Protein AF-A0A524J011-F1 (afdb_monomer_lite)

Structure (mmCIF, N/CA/C/O backbone):
data_AF-A0A524J011-F1
#
_entry.id   AF-A0A524J011-F1
#
loop_
_atom_site.group_PDB
_atom_site.id
_atom_site.type_symbol
_atom_site.label_atom_id
_atom_site.label_alt_id
_atom_site.label_comp_id
_atom_site.label_asym_id
_atom_site.label_entity_id
_atom_site.label_seq_id
_atom_site.pdbx_PDB_ins_code
_atom_site.Cartn_x
_atom_site.Cartn_y
_atom_site.Cartn_z
_atom_site.occupancy
_atom_site.B_iso_or_equiv
_atom_site.auth_seq_id
_atom_site.auth_comp_id
_atom_site.auth_asym_id
_atom_site.auth_atom_id
_atom_site.pdbx_PDB_model_num
ATOM 1 N N . MET A 1 1 ? -14.346 -3.017 13.793 1.00 56.84 1 MET A N 1
ATOM 2 C CA . MET A 1 1 ? -12.933 -2.753 13.410 1.00 56.84 1 MET A CA 1
ATOM 3 C C . MET A 1 1 ? -12.800 -1.664 12.340 1.00 56.84 1 MET A C 1
ATOM 5 O O . MET A 1 1 ? -12.019 -0.745 12.549 1.00 56.84 1 MET A O 1
ATOM 9 N N . ALA A 1 2 ? -13.599 -1.669 11.265 1.00 61.28 2 ALA A N 1
ATOM 10 C CA . ALA A 1 2 ? -13.646 -0.559 10.296 1.00 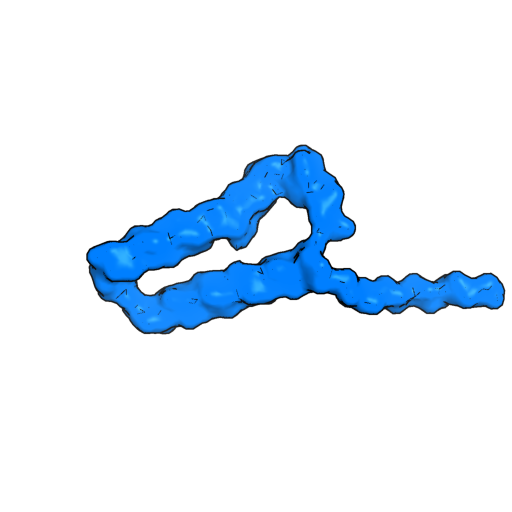61.28 2 ALA A CA 1
ATOM 11 C C . ALA A 1 2 ? -14.097 0.805 10.886 1.00 61.28 2 ALA A C 1
ATOM 13 O O . ALA A 1 2 ? -13.703 1.854 10.384 1.00 61.28 2 ALA A O 1
ATOM 14 N N . GLU A 1 3 ? -14.860 0.816 11.987 1.00 61.38 3 GLU A N 1
ATOM 15 C CA . GLU A 1 3 ? -15.270 2.053 12.685 1.00 61.38 3 GLU A CA 1
ATOM 16 C C . GLU A 1 3 ? -14.109 2.833 13.321 1.00 61.38 3 GLU A C 1
ATOM 18 O O . GLU A 1 3 ? -14.171 4.054 13.413 1.00 61.38 3 GLU A O 1
ATOM 23 N N . GLY A 1 4 ? -13.009 2.174 13.704 1.00 65.31 4 GLY A N 1
ATOM 24 C CA . GLY A 1 4 ? -11.815 2.886 14.184 1.00 65.31 4 GLY A CA 1
ATOM 25 C C . GLY A 1 4 ? -11.106 3.658 13.062 1.00 65.31 4 GLY A C 1
ATOM 26 O O . GLY A 1 4 ? -10.545 4.729 13.285 1.00 65.31 4 GLY A O 1
ATOM 27 N N . LEU A 1 5 ? -11.186 3.147 11.829 1.00 66.19 5 LEU A N 1
ATOM 28 C CA . LEU A 1 5 ? -10.671 3.802 10.624 1.00 66.19 5 LEU A CA 1
ATOM 29 C C . LEU A 1 5 ? -11.535 4.991 10.190 1.00 66.19 5 LEU A C 1
ATOM 31 O O .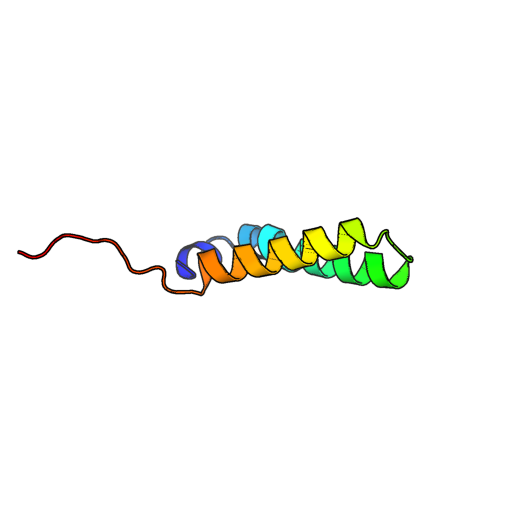 LEU A 1 5 ? -10.995 5.981 9.699 1.00 66.19 5 LEU A O 1
ATOM 35 N N . SER A 1 6 ? -12.857 4.923 10.382 1.00 67.31 6 SER A N 1
ATOM 36 C CA . SER A 1 6 ? -13.756 6.034 10.035 1.00 67.31 6 SER A CA 1
ATOM 37 C C . SER A 1 6 ? -13.591 7.236 10.969 1.00 67.31 6 SER A C 1
ATOM 39 O O . SER A 1 6 ? -13.730 8.374 10.524 1.00 67.31 6 SER A O 1
ATOM 41 N N . GLN A 1 7 ? -13.223 7.005 12.233 1.00 78.75 7 GLN A N 1
ATOM 42 C CA . GLN A 1 7 ? -12.911 8.068 13.198 1.00 78.75 7 GLN A CA 1
ATOM 43 C C . GLN A 1 7 ? -11.532 8.706 12.974 1.00 78.75 7 GLN A C 1
ATOM 45 O O . GLN A 1 7 ? -11.306 9.854 13.358 1.00 78.75 7 GLN A O 1
ATOM 50 N N . HIS A 1 8 ? -10.614 7.991 12.318 1.00 81.75 8 HIS A N 1
ATOM 51 C CA . HIS A 1 8 ? -9.248 8.443 12.071 1.00 81.75 8 HIS A CA 1
ATOM 52 C C . HIS A 1 8 ? -8.909 8.372 10.577 1.00 81.75 8 HIS A C 1
ATOM 54 O O . HIS A 1 8 ? -8.167 7.484 10.145 1.00 81.75 8 HIS A O 1
ATOM 60 N N . PRO A 1 9 ? -9.386 9.342 9.772 1.00 81.12 9 PRO A N 1
ATOM 61 C CA . PRO A 1 9 ? -9.217 9.323 8.319 1.00 81.12 9 PRO A CA 1
ATOM 62 C C . PRO A 1 9 ? -7.745 9.272 7.893 1.00 81.12 9 PRO A C 1
ATOM 64 O O . PRO A 1 9 ? -7.415 8.674 6.871 1.00 81.12 9 PRO A O 1
ATOM 67 N N . ILE A 1 10 ? -6.841 9.832 8.703 1.00 88.75 10 ILE A N 1
ATOM 68 C CA . ILE A 1 10 ? -5.400 9.780 8.446 1.00 88.75 10 ILE A CA 1
ATOM 69 C C . ILE A 1 10 ? -4.842 8.350 8.459 1.00 88.75 10 ILE A C 1
ATOM 71 O O . ILE A 1 10 ? -3.972 8.036 7.650 1.00 88.75 10 ILE A O 1
ATOM 75 N N . LEU A 1 11 ? -5.370 7.465 9.312 1.00 85.69 11 LEU A N 1
ATOM 76 C CA . LEU A 1 11 ? -4.962 6.060 9.338 1.00 85.69 11 LEU A CA 1
ATOM 77 C C . LEU A 1 11 ? -5.391 5.360 8.050 1.00 85.69 11 LEU A C 1
ATOM 79 O O . LEU A 1 11 ? -4.605 4.625 7.470 1.00 85.69 11 LEU A O 1
ATOM 83 N N . SER A 1 12 ? -6.581 5.667 7.529 1.00 86.38 12 SER A N 1
ATOM 84 C CA . SER A 1 12 ? -7.040 5.121 6.246 1.00 86.38 12 SER A CA 1
ATOM 85 C C . SER A 1 12 ? -6.128 5.538 5.090 1.00 86.38 12 SER A C 1
ATOM 87 O O . SER A 1 12 ? -5.708 4.708 4.277 1.00 86.38 12 SER A O 1
ATOM 89 N N . TYR A 1 13 ? -5.735 6.815 5.063 1.00 89.50 13 TYR A N 1
ATOM 90 C CA . TYR A 1 13 ? -4.791 7.316 4.070 1.00 89.50 13 TYR A CA 1
ATOM 91 C C . TYR A 1 13 ? -3.418 6.657 4.178 1.00 89.50 13 TYR A C 1
ATOM 93 O O . TYR A 1 13 ? -2.868 6.270 3.155 1.00 89.50 13 TYR A O 1
ATOM 101 N N . LEU A 1 14 ? -2.863 6.491 5.377 1.00 90.44 14 LEU A N 1
ATOM 102 C CA . LEU A 1 14 ? -1.544 5.876 5.541 1.00 90.44 14 LEU A CA 1
ATOM 103 C C . LEU A 1 14 ? -1.556 4.367 5.274 1.00 90.44 14 LEU A C 1
ATOM 105 O O . LEU A 1 14 ? -0.604 3.840 4.706 1.00 90.44 14 LEU A O 1
ATOM 109 N N . THR A 1 15 ? -2.624 3.672 5.660 1.00 90.44 15 THR A N 1
ATOM 110 C CA . THR A 1 15 ? -2.723 2.216 5.531 1.00 90.44 15 THR A CA 1
ATOM 111 C C . THR A 1 15 ? -3.072 1.772 4.112 1.00 90.44 15 THR A C 1
ATOM 113 O O . THR A 1 15 ? -2.540 0.756 3.666 1.00 90.44 15 THR A O 1
ATOM 116 N N . PHE A 1 16 ? -3.927 2.513 3.398 1.00 91.44 16 PHE A N 1
ATOM 117 C CA . PHE A 1 16 ? -4.413 2.126 2.067 1.00 91.44 16 PHE A CA 1
ATOM 118 C C . PHE A 1 16 ? -4.058 3.142 0.979 1.00 91.44 16 PHE A C 1
ATOM 120 O O . PHE A 1 16 ? -3.511 2.767 -0.056 1.00 91.44 16 PHE A O 1
ATOM 127 N N . GLY A 1 17 ? -4.331 4.430 1.208 1.00 92.81 17 GLY A N 1
ATOM 128 C CA . GLY A 1 17 ? -4.163 5.473 0.188 1.00 92.81 17 GLY A CA 1
ATOM 129 C C . GLY A 1 17 ? -2.714 5.651 -0.276 1.00 92.81 17 GLY A C 1
ATOM 130 O O . GLY A 1 17 ? -2.423 5.562 -1.466 1.00 92.81 17 GLY A O 1
ATOM 131 N N . LEU A 1 18 ? -1.791 5.863 0.661 1.00 93.06 18 LEU A N 1
ATOM 132 C CA . LEU A 1 18 ? -0.374 6.071 0.384 1.00 93.06 18 LEU A CA 1
ATOM 133 C C . LEU A 1 18 ? 0.260 4.836 -0.285 1.00 93.06 18 LEU A C 1
ATOM 135 O O . LEU A 1 18 ? 0.897 5.014 -1.323 1.00 93.06 18 LEU A O 1
ATOM 139 N N . PRO A 1 19 ? 0.054 3.595 0.201 1.00 93.69 19 PRO A N 1
ATOM 140 C CA . PRO A 1 19 ? 0.540 2.405 -0.493 1.00 93.69 19 PRO A CA 1
ATOM 141 C C . PRO A 1 19 ? -0.007 2.256 -1.915 1.00 93.69 19 PRO A C 1
ATOM 143 O O . PRO A 1 19 ? 0.749 1.872 -2.801 1.00 93.69 19 PRO A O 1
ATOM 146 N N . LEU A 1 20 ? -1.275 2.601 -2.171 1.00 94.88 20 LEU A N 1
ATOM 147 C CA . LEU A 1 20 ? -1.844 2.575 -3.525 1.00 94.88 20 LEU A CA 1
ATOM 148 C C . LEU A 1 20 ? -1.189 3.603 -4.454 1.00 94.88 20 LEU A C 1
ATOM 150 O O . LEU A 1 20 ? -0.872 3.279 -5.598 1.00 94.88 20 LEU A O 1
ATOM 154 N N . ILE A 1 21 ? -0.945 4.823 -3.966 1.00 94.44 21 ILE A N 1
ATOM 155 C CA . ILE A 1 21 ? -0.241 5.861 -4.731 1.00 94.44 21 ILE A CA 1
ATOM 156 C C . ILE A 1 21 ? 1.185 5.401 -5.047 1.00 94.44 21 ILE A C 1
ATOM 158 O O . ILE A 1 21 ? 1.618 5.479 -6.195 1.00 94.44 21 ILE A O 1
ATOM 162 N N . LEU A 1 22 ? 1.898 4.872 -4.050 1.00 92.00 22 LEU A N 1
ATOM 163 C CA . LEU A 1 22 ? 3.254 4.355 -4.227 1.00 92.00 22 LEU A CA 1
ATOM 164 C C . LEU A 1 22 ? 3.294 3.156 -5.178 1.00 92.00 22 LEU A C 1
ATOM 166 O O . LEU A 1 22 ? 4.226 3.055 -5.971 1.00 92.00 22 LEU A O 1
ATOM 170 N N . LEU A 1 23 ? 2.280 2.288 -5.158 1.00 92.88 23 LEU A N 1
ATOM 171 C CA . LEU A 1 23 ? 2.154 1.180 -6.103 1.00 92.88 23 LEU A CA 1
ATOM 172 C C . LEU A 1 23 ? 1.991 1.698 -7.535 1.00 92.88 23 LEU A C 1
ATOM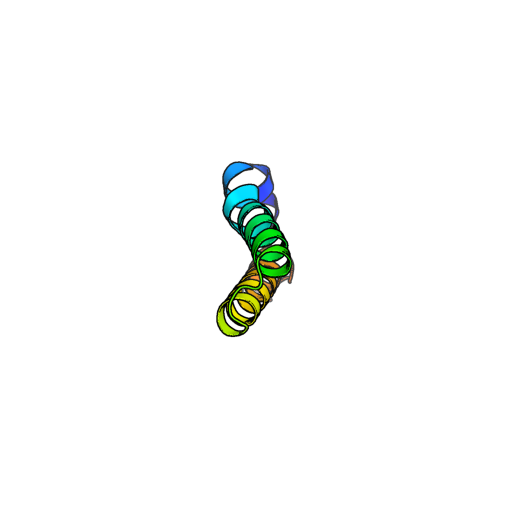 174 O O . LEU A 1 23 ? 2.725 1.275 -8.426 1.00 92.88 23 LEU A O 1
ATOM 178 N N . ALA A 1 24 ? 1.071 2.641 -7.750 1.00 93.94 24 ALA A N 1
ATOM 179 C CA . ALA A 1 24 ? 0.830 3.239 -9.060 1.00 93.94 24 ALA A CA 1
ATOM 180 C C . ALA A 1 24 ? 2.080 3.955 -9.593 1.00 93.94 24 ALA A C 1
ATOM 182 O O . ALA A 1 24 ? 2.476 3.740 -10.739 1.00 93.94 24 ALA A O 1
ATOM 183 N N . MET A 1 25 ? 2.751 4.744 -8.748 1.00 93.81 25 MET A N 1
ATOM 184 C CA . MET A 1 25 ? 4.027 5.369 -9.095 1.00 93.81 25 MET A CA 1
ATOM 185 C C . MET A 1 25 ? 5.091 4.317 -9.408 1.00 93.81 25 MET A C 1
ATOM 187 O O . MET A 1 25 ? 5.784 4.431 -10.413 1.00 93.81 25 MET A O 1
ATOM 191 N N . GLY A 1 26 ? 5.195 3.267 -8.595 1.00 92.50 26 GLY A N 1
ATOM 192 C CA . GLY A 1 26 ? 6.139 2.184 -8.822 1.00 92.50 26 GLY A CA 1
ATOM 193 C C . GLY A 1 26 ? 5.935 1.518 -10.182 1.00 92.50 26 GLY A C 1
ATOM 194 O O . GLY A 1 26 ? 6.912 1.273 -10.881 1.00 92.50 26 GLY A O 1
ATOM 195 N N . ILE A 1 27 ? 4.686 1.285 -10.593 1.00 92.69 27 ILE A N 1
ATOM 196 C CA . ILE A 1 27 ? 4.359 0.715 -11.908 1.00 92.69 27 ILE A CA 1
ATOM 197 C C . ILE A 1 27 ? 4.819 1.653 -13.030 1.00 92.69 27 ILE A C 1
ATOM 199 O O . ILE A 1 27 ? 5.451 1.200 -13.982 1.00 92.69 27 ILE A O 1
ATOM 203 N N . ILE A 1 28 ? 4.552 2.956 -12.904 1.00 95.25 28 ILE A N 1
ATOM 204 C CA . ILE A 1 28 ? 4.922 3.963 -13.912 1.00 95.25 28 ILE A CA 1
ATOM 205 C C . ILE A 1 28 ? 6.446 4.091 -14.046 1.00 95.25 28 ILE A C 1
ATOM 207 O O . ILE A 1 28 ? 6.962 4.177 -15.157 1.00 95.25 28 ILE A O 1
ATOM 211 N N . PHE A 1 29 ? 7.170 4.095 -12.927 1.00 94.00 29 PHE A N 1
ATOM 212 C CA . PHE A 1 29 ? 8.619 4.311 -12.898 1.00 94.00 29 PHE A CA 1
ATOM 213 C C . PHE A 1 29 ? 9.444 3.017 -12.981 1.00 94.00 29 PHE A C 1
ATOM 215 O O . PHE A 1 29 ? 10.668 3.073 -12.884 1.00 94.00 29 PHE A O 1
ATOM 222 N N . GLY A 1 30 ? 8.806 1.856 -13.167 1.00 91.62 30 GLY A N 1
ATOM 223 C CA . GLY A 1 30 ? 9.504 0.575 -13.300 1.00 91.62 30 GLY A CA 1
ATOM 224 C C . GLY A 1 30 ? 10.220 0.136 -12.019 1.00 91.62 30 GLY A C 1
ATOM 225 O O . GLY A 1 30 ? 11.369 -0.301 -12.062 1.00 91.62 30 GLY A O 1
ATOM 226 N N . ALA A 1 31 ? 9.558 0.277 -10.869 1.00 89.00 31 ALA A N 1
ATOM 227 C CA . ALA A 1 31 ? 10.082 -0.158 -9.581 1.00 89.00 31 ALA A CA 1
ATOM 228 C C . ALA A 1 31 ? 10.351 -1.673 -9.537 1.00 89.00 31 ALA A C 1
ATOM 230 O O . ALA A 1 31 ? 9.832 -2.466 -10.323 1.00 89.00 31 ALA A O 1
ATOM 231 N N . ASN A 1 32 ? 11.184 -2.079 -8.579 1.00 92.69 32 ASN A N 1
ATOM 232 C CA . ASN A 1 32 ? 11.562 -3.475 -8.406 1.00 92.69 32 ASN A CA 1
ATOM 233 C C . ASN A 1 32 ? 10.332 -4.350 -8.097 1.00 92.69 32 ASN A C 1
ATOM 235 O O . ASN A 1 32 ? 9.515 -4.000 -7.246 1.00 92.69 32 ASN A O 1
ATOM 239 N N . VAL A 1 33 ? 10.259 -5.529 -8.721 1.00 91.12 33 VAL A N 1
ATOM 240 C CA . VAL A 1 33 ? 9.226 -6.551 -8.476 1.00 91.12 33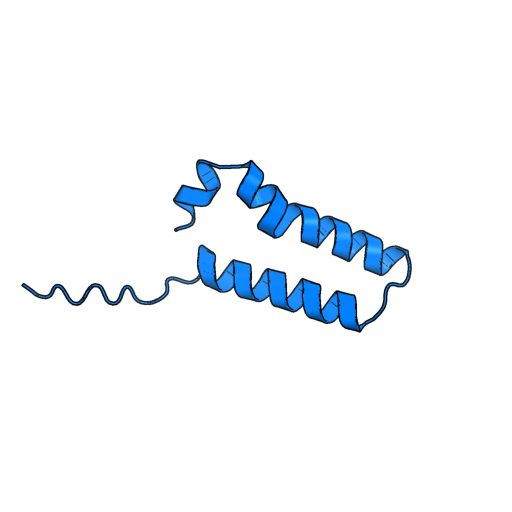 VAL A CA 1
ATOM 241 C C . VAL A 1 33 ? 9.049 -6.862 -6.989 1.00 91.12 33 VAL A C 1
ATOM 243 O O . VAL A 1 33 ? 7.926 -7.051 -6.527 1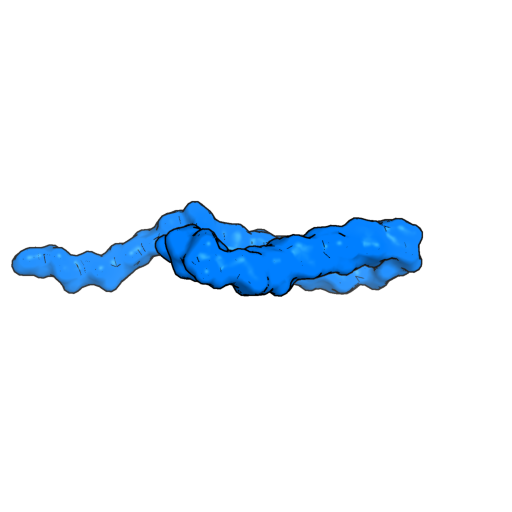.00 91.12 33 VAL A O 1
ATOM 246 N N . PHE A 1 34 ? 10.132 -6.848 -6.213 1.00 93.38 34 PHE A N 1
ATOM 247 C CA . PHE A 1 34 ? 10.077 -7.059 -4.771 1.00 93.38 34 PHE A CA 1
ATOM 248 C C . PHE A 1 34 ? 9.228 -6.003 -4.044 1.00 93.38 34 PHE A C 1
ATOM 250 O O . PHE A 1 34 ? 8.461 -6.346 -3.145 1.00 93.38 34 PHE A O 1
ATOM 257 N N . LEU A 1 35 ? 9.300 -4.735 -4.468 1.00 89.44 35 LEU A N 1
ATOM 258 C CA . LEU A 1 35 ? 8.470 -3.665 -3.909 1.00 89.44 35 LEU A CA 1
ATOM 259 C C . LEU A 1 35 ? 6.993 -3.894 -4.234 1.00 89.44 35 LEU A C 1
ATOM 261 O O . LEU A 1 35 ? 6.158 -3.746 -3.349 1.00 89.44 35 LEU A O 1
ATOM 265 N N . PHE A 1 36 ? 6.670 -4.336 -5.453 1.00 92.75 36 PHE A N 1
ATOM 266 C CA . PHE A 1 36 ? 5.287 -4.663 -5.812 1.00 92.75 36 PHE A CA 1
ATOM 267 C C . PHE A 1 36 ? 4.718 -5.786 -4.952 1.00 92.75 36 PHE A C 1
ATOM 269 O O . PHE A 1 36 ? 3.607 -5.657 -4.440 1.00 92.75 36 PHE A O 1
ATOM 276 N N . ILE A 1 37 ? 5.486 -6.858 -4.749 1.00 94.38 37 ILE A N 1
ATOM 277 C CA . ILE A 1 37 ? 5.063 -7.984 -3.911 1.00 94.38 37 ILE A CA 1
ATOM 278 C C . ILE A 1 37 ? 4.792 -7.504 -2.484 1.00 94.38 37 ILE A C 1
ATOM 280 O O . ILE A 1 37 ? 3.724 -7.783 -1.946 1.00 94.38 37 ILE A O 1
ATOM 284 N N . ILE A 1 38 ? 5.712 -6.738 -1.890 1.00 94.50 38 ILE A N 1
ATOM 285 C CA . ILE A 1 38 ? 5.538 -6.214 -0.529 1.00 94.50 38 ILE A CA 1
ATOM 286 C C . ILE A 1 38 ? 4.291 -5.339 -0.433 1.00 94.50 38 ILE A C 1
ATOM 288 O O . ILE A 1 38 ? 3.502 -5.506 0.495 1.00 94.50 38 ILE A O 1
ATOM 292 N N . THR A 1 39 ? 4.085 -4.423 -1.379 1.00 94.19 39 THR A N 1
ATOM 293 C CA . THR A 1 39 ? 2.936 -3.514 -1.342 1.00 94.19 39 THR A CA 1
ATOM 294 C C . THR A 1 39 ? 1.611 -4.260 -1.507 1.00 94.19 39 THR A C 1
ATOM 296 O O . THR A 1 39 ? 0.651 -3.957 -0.802 1.00 94.19 39 THR A O 1
ATOM 299 N N . ILE A 1 40 ? 1.551 -5.271 -2.377 1.00 94.31 40 ILE A N 1
ATOM 300 C CA . ILE A 1 40 ? 0.355 -6.108 -2.545 1.00 94.31 40 ILE A CA 1
ATOM 301 C C . ILE A 1 40 ? 0.076 -6.918 -1.275 1.00 94.31 40 ILE A C 1
ATOM 303 O O . ILE A 1 40 ? -1.062 -6.950 -0.809 1.00 94.31 40 ILE A O 1
ATOM 307 N N . VAL A 1 41 ? 1.105 -7.534 -0.684 1.00 95.69 41 VAL A N 1
ATOM 308 C CA . VAL A 1 41 ? 0.974 -8.287 0.572 1.00 95.69 41 VAL A CA 1
ATOM 309 C C . VAL A 1 41 ? 0.500 -7.374 1.699 1.00 95.69 41 VAL A C 1
ATOM 311 O O . VAL A 1 41 ? -0.425 -7.735 2.420 1.00 95.69 41 VAL A O 1
ATOM 314 N N . TRP A 1 42 ? 1.067 -6.172 1.817 1.00 95.00 42 TRP A N 1
ATOM 315 C CA . TRP A 1 42 ? 0.636 -5.171 2.791 1.00 95.00 42 TRP A CA 1
ATOM 316 C C . TRP A 1 42 ? -0.852 -4.839 2.650 1.00 95.00 42 TRP A C 1
ATOM 318 O O . TRP A 1 42 ? -1.592 -4.907 3.629 1.00 95.00 42 TRP A O 1
ATOM 328 N N . LEU A 1 43 ? -1.304 -4.523 1.431 1.00 94.44 43 LEU A N 1
ATOM 329 C CA . LEU A 1 43 ? -2.709 -4.207 1.159 1.00 94.44 43 LEU A CA 1
ATOM 330 C C . LEU A 1 43 ? -3.629 -5.393 1.477 1.00 94.44 43 LEU A C 1
ATOM 332 O O . LEU A 1 43 ? -4.692 -5.198 2.064 1.00 94.44 43 LEU A O 1
ATOM 336 N N . GLY A 1 44 ? -3.208 -6.617 1.148 1.00 93.44 44 GLY A N 1
ATOM 337 C CA . GLY A 1 44 ? -3.948 -7.837 1.467 1.00 93.44 44 GLY A CA 1
ATOM 338 C C . GLY A 1 44 ? -4.075 -8.081 2.972 1.00 93.44 44 GLY A C 1
ATOM 339 O O . GLY A 1 44 ? -5.172 -8.336 3.463 1.00 93.44 44 GLY A O 1
ATOM 340 N N . VAL A 1 45 ? -2.977 -7.948 3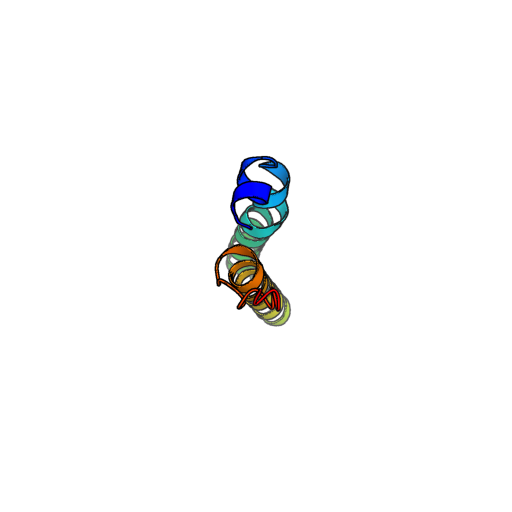.721 1.00 92.69 45 VAL A N 1
ATOM 341 C CA . VAL A 1 45 ? -2.967 -8.101 5.185 1.00 92.69 45 VAL A CA 1
ATOM 342 C C . VAL A 1 45 ? -3.808 -7.016 5.853 1.00 92.69 45 VAL A C 1
ATOM 344 O O . VAL A 1 45 ? -4.638 -7.328 6.703 1.00 92.69 45 VAL A O 1
ATOM 347 N N . ALA A 1 46 ? -3.660 -5.755 5.439 1.00 89.81 46 ALA A N 1
ATOM 348 C CA . ALA A 1 46 ? -4.482 -4.662 5.946 1.00 89.81 46 ALA A CA 1
ATOM 349 C C . ALA A 1 46 ? -5.973 -4.923 5.684 1.00 89.81 46 ALA A C 1
ATOM 351 O O . ALA A 1 46 ? -6.804 -4.734 6.571 1.00 89.81 46 ALA A O 1
ATOM 352 N N . PHE A 1 47 ? -6.320 -5.427 4.498 1.00 88.94 47 PHE A N 1
ATOM 353 C CA . PHE A 1 47 ? -7.695 -5.796 4.192 1.00 88.94 47 PHE A CA 1
ATOM 354 C C . PHE A 1 47 ? -8.211 -6.917 5.106 1.00 88.94 47 PHE A C 1
ATOM 356 O O . PHE A 1 47 ? -9.302 -6.792 5.661 1.00 88.94 47 PHE A O 1
ATOM 363 N N . MET A 1 48 ? -7.417 -7.971 5.327 1.00 89.06 48 MET A N 1
ATOM 364 C CA . MET A 1 48 ? -7.785 -9.049 6.252 1.00 89.06 48 MET A CA 1
ATOM 365 C C . MET A 1 48 ? -8.011 -8.536 7.675 1.00 89.06 48 MET A C 1
ATOM 367 O O . MET A 1 48 ? -9.009 -8.881 8.289 1.00 89.06 48 MET A O 1
ATOM 371 N N . ILE A 1 49 ? -7.128 -7.686 8.193 1.00 86.31 49 ILE A N 1
ATOM 372 C CA . ILE A 1 49 ? -7.239 -7.178 9.567 1.00 86.31 49 ILE A CA 1
ATOM 373 C C . ILE A 1 49 ? -8.488 -6.308 9.749 1.00 86.31 49 ILE A C 1
ATOM 375 O O . ILE A 1 49 ? -9.166 -6.404 10.768 1.00 86.31 49 ILE A O 1
ATOM 379 N N . PHE A 1 50 ? -8.792 -5.434 8.787 1.00 82.81 50 PHE A N 1
ATOM 380 C CA . PHE A 1 50 ? -9.832 -4.420 8.978 1.00 82.81 50 PHE A CA 1
ATOM 381 C C . PHE A 1 50 ? -11.217 -4.826 8.475 1.00 82.81 50 PHE A C 1
ATOM 383 O O . PHE A 1 50 ? -12.214 -4.316 8.997 1.00 82.81 50 PHE A O 1
ATOM 390 N N . PHE A 1 51 ? -11.287 -5.709 7.477 1.00 81.75 51 PHE A N 1
ATOM 391 C CA . PHE A 1 51 ? -12.531 -6.037 6.776 1.00 81.75 51 PHE A CA 1
ATOM 392 C C . PHE A 1 51 ? -12.921 -7.509 6.843 1.00 81.75 51 PHE A C 1
ATOM 394 O O . PHE A 1 51 ? -14.101 -7.808 6.665 1.00 81.75 51 PHE A O 1
ATOM 401 N N . VAL A 1 52 ? -11.989 -8.429 7.114 1.00 82.25 52 VAL A N 1
ATOM 402 C CA . VAL A 1 52 ? -12.378 -9.812 7.402 1.00 82.25 52 VAL A CA 1
ATOM 403 C C . VAL A 1 52 ? -12.765 -9.873 8.877 1.00 82.25 52 VAL A C 1
ATOM 405 O O . VAL A 1 52 ? -11.949 -9.517 9.728 1.00 82.25 52 VAL A O 1
ATOM 408 N N . PRO A 1 53 ? -13.995 -10.300 9.211 1.00 68.12 53 PRO A N 1
ATOM 409 C CA . PRO A 1 53 ? -14.344 -10.582 10.590 1.00 68.12 53 PRO A CA 1
ATOM 410 C C . PRO A 1 53 ? -13.487 -11.765 11.041 1.00 68.12 53 PRO A C 1
ATOM 412 O O . PRO A 1 53 ? -13.796 -12.919 10.749 1.00 68.12 53 PRO A O 1
ATOM 415 N N . MET A 1 54 ? -12.366 -11.478 11.702 1.00 63.34 54 MET A N 1
ATOM 416 C CA . MET A 1 54 ? -11.685 -12.491 12.491 1.00 63.34 54 MET A CA 1
ATOM 417 C C . MET A 1 54 ? -12.680 -12.898 13.565 1.00 63.34 54 MET A C 1
ATOM 419 O O . MET A 1 54 ? -13.239 -12.025 14.227 1.00 63.34 54 MET A O 1
ATOM 423 N N . SER A 1 55 ? -12.970 -14.196 13.653 1.00 61.25 55 SER A N 1
ATOM 424 C CA . SER A 1 55 ? -13.823 -14.761 14.690 1.00 61.25 55 SER A CA 1
ATOM 425 C C . SER A 1 55 ? -13.383 -14.149 16.012 1.00 61.25 55 SER A C 1
ATOM 427 O O . SER A 1 55 ? -12.258 -14.395 16.448 1.00 61.25 55 SER A O 1
ATOM 429 N N . ASP A 1 56 ? -14.223 -13.290 16.589 1.00 56.41 56 ASP A N 1
ATOM 430 C CA . ASP A 1 56 ? -14.002 -12.802 17.937 1.00 56.41 56 ASP A CA 1
ATOM 431 C C . ASP A 1 56 ? -13.951 -14.061 18.795 1.00 56.41 56 ASP A C 1
ATOM 433 O O . ASP A 1 56 ? -14.973 -14.717 19.006 1.00 56.41 56 ASP A O 1
ATOM 437 N N . ASP A 1 57 ? -12.770 -14.405 19.299 1.00 54.59 57 ASP A N 1
ATOM 438 C CA . ASP A 1 57 ? -12.633 -15.317 20.428 1.00 54.59 57 ASP A CA 1
ATOM 439 C C . ASP A 1 57 ? -13.092 -14.571 21.695 1.00 54.59 57 ASP A C 1
ATOM 441 O O . ASP A 1 57 ? -12.413 -14.498 22.715 1.00 54.59 57 ASP A O 1
ATOM 445 N N . ASN A 1 58 ? -14.281 -13.960 21.621 1.00 54.25 58 ASN A N 1
ATOM 446 C CA . ASN A 1 58 ? -15.081 -13.613 22.774 1.00 54.25 58 ASN A CA 1
ATOM 447 C C . ASN A 1 58 ? -15.657 -14.933 23.286 1.00 54.25 58 ASN A C 1
ATOM 449 O O . ASN A 1 58 ? -16.843 -15.228 23.135 1.00 54.25 58 ASN A O 1
ATOM 453 N N . GLY A 1 59 ? -14.791 -15.734 23.905 1.00 54.47 59 GLY A N 1
ATOM 454 C CA . GLY A 1 59 ? -15.141 -16.856 24.766 1.00 54.47 59 GLY A CA 1
ATOM 455 C C . GLY A 1 59 ? -15.872 -16.388 26.028 1.00 54.47 59 GLY A C 1
ATOM 456 O O . GLY A 1 59 ? -15.440 -16.656 27.142 1.00 54.47 59 GLY A O 1
ATOM 457 N N . SER A 1 60 ? -16.982 -15.673 25.859 1.00 53.22 60 SER A N 1
ATOM 458 C CA . SER A 1 60 ? -17.942 -15.339 26.908 1.00 53.22 60 SER A CA 1
ATOM 459 C C . SER A 1 60 ? -19.284 -15.961 26.537 1.00 53.22 60 SER A C 1
ATOM 461 O O . SER A 1 60 ? -20.278 -15.297 26.238 1.00 53.22 60 SER A O 1
ATOM 463 N N . SER A 1 61 ? -19.296 -17.293 26.508 1.00 55.28 61 SER A N 1
ATOM 464 C CA . SER A 1 61 ? -20.515 -18.027 26.808 1.00 55.28 61 SER A CA 1
ATOM 465 C C . SER A 1 61 ? -20.767 -17.876 28.308 1.00 55.28 61 SER A C 1
ATOM 467 O O . SER A 1 61 ? -19.917 -18.264 29.106 1.00 55.28 61 SER A O 1
ATOM 469 N N . ARG A 1 62 ? -21.904 -17.256 28.627 1.00 43.00 62 ARG A N 1
ATOM 470 C CA . ARG A 1 62 ? -22.575 -17.196 29.934 1.00 43.00 62 ARG A CA 1
ATOM 471 C C . ARG A 1 62 ? -22.245 -18.322 30.912 1.00 43.00 62 ARG A C 1
ATOM 473 O O . ARG A 1 62 ? -22.231 -19.492 30.472 1.00 43.00 62 ARG A O 1
#

Secondary structure (DSSP, 8-state):
-HHHHHH-HHHHIIIIIHHHHHHHHHHHHT--HHHHHHHHHHHHHHHHHHHS----------

Foldseek 3Di:
DVVVCVVPVVCVCVQPVVLVVVLVVCVVVVHDPVSNVVSVVSNVVSCCVNPPPDPPPPVPDD

Sequence (62 aa):
MAEGLSQHPILSYLTFGLPLILLAMGIIFGANVFLFIITIVWLGVAFMIFFVPMSDDNGSSR

Radius of gyration: 15.46 Å; chains: 1; bounding box: 34×28×44 Å

pLDDT: mean 82.45, std 14.75, range [43.0, 95.69]